Protein AF-A0A925E1J8-F1 (afdb_monomer)

Secondary structure (DSSP, 8-state):
-PPPP--SSEEEEEEE-TTSEEEEEEE-SS-SS---EEEEEEETT--PPEEEEEEES-EEEEE-TTSSEEEEESSTT-SSBSEEEEETTTTEEEE--SSS-BS---PPP-

Solvent-accessible surface area (backbone atoms only — not comparable to full-atom values): 6432 Å² total; per-residue (Å²): 132,68,85,79,89,82,74,95,44,39,77,71,38,72,29,57,25,89,86,51,30,40,36,36,36,34,34,71,79,85,62,98,60,87,57,59,28,35,35,34,38,29,44,68,90,50,71,67,79,43,80,76,46,76,79,41,40,48,3,74,55,41,62,30,76,62,44,54,34,38,38,23,17,74,40,52,83,31,76,52,30,34,42,26,43,34,35,61,89,77,71,45,73,45,71,46,77,72,62,64,62,37,71,78,85,77,79,78,89,132

Structure (mmCIF, N/CA/C/O backbone):
data_AF-A0A925E1J8-F1
#
_entry.id   AF-A0A925E1J8-F1
#
loop_
_atom_site.group_PDB
_atom_site.id
_atom_site.type_symbol
_atom_site.label_atom_id
_atom_site.label_alt_id
_atom_site.label_comp_id
_atom_site.label_asym_id
_atom_site.label_entity_id
_atom_site.label_seq_id
_atom_site.pdbx_PDB_ins_code
_atom_site.Cartn_x
_atom_site.Cartn_y
_atom_site.Cartn_z
_atom_site.occupancy
_atom_site.B_iso_or_equiv
_atom_site.auth_seq_id
_atom_site.auth_comp_id
_atom_site.auth_asym_id
_atom_site.auth_atom_id
_atom_site.pdbx_PDB_model_num
ATOM 1 N N . THR A 1 1 ? -9.612 17.465 22.181 1.00 52.00 1 THR A N 1
ATOM 2 C CA . THR A 1 1 ? -8.680 17.240 21.061 1.00 52.00 1 THR A CA 1
ATOM 3 C C . THR A 1 1 ? -7.831 16.043 21.427 1.00 52.00 1 THR A C 1
ATOM 5 O O . THR A 1 1 ? -7.242 16.047 22.500 1.00 52.00 1 THR A O 1
ATOM 8 N N . GLY A 1 2 ? -7.884 14.966 20.639 1.00 57.50 2 GLY A N 1
ATOM 9 C CA . GLY A 1 2 ? -7.015 13.805 20.861 1.00 57.50 2 GLY A CA 1
ATOM 10 C C . GLY A 1 2 ? -5.543 14.158 20.609 1.00 57.50 2 GLY A C 1
ATOM 11 O O . GLY A 1 2 ? -5.270 15.236 20.071 1.00 57.50 2 GLY A O 1
ATOM 12 N N . PRO A 1 3 ? -4.591 13.297 21.006 1.00 63.00 3 PRO A N 1
ATOM 13 C CA . PRO A 1 3 ? -3.190 13.486 20.644 1.00 63.00 3 PRO A CA 1
ATOM 14 C C . PRO A 1 3 ? -3.037 13.555 19.118 1.00 63.00 3 PRO A C 1
ATOM 16 O O . PRO A 1 3 ? -3.757 12.879 18.384 1.00 63.00 3 PRO A O 1
ATOM 19 N N . ALA A 1 4 ? -2.110 14.391 18.647 1.00 67.19 4 ALA A N 1
ATOM 20 C CA . ALA A 1 4 ? -1.778 14.461 17.230 1.00 67.19 4 ALA A CA 1
ATOM 21 C C . ALA A 1 4 ? -1.117 13.149 16.780 1.00 67.19 4 ALA A C 1
ATOM 23 O O . ALA A 1 4 ? -0.262 12.607 17.484 1.00 67.19 4 ALA A O 1
ATOM 24 N N . LEU A 1 5 ? -1.506 12.658 15.603 1.00 71.31 5 LEU A N 1
ATOM 25 C CA . LEU A 1 5 ? -0.811 11.569 14.930 1.00 71.31 5 LEU A CA 1
ATOM 26 C C . LEU A 1 5 ? 0.582 12.057 14.514 1.00 71.31 5 LEU A C 1
ATOM 28 O O . LEU A 1 5 ? 0.692 12.970 13.697 1.00 71.31 5 LEU A O 1
ATOM 32 N N . THR A 1 6 ? 1.630 11.436 15.052 1.00 78.12 6 THR A N 1
ATOM 33 C CA . THR A 1 6 ? 3.014 11.712 14.652 1.00 78.12 6 THR A CA 1
ATOM 34 C C . THR A 1 6 ? 3.567 10.509 13.904 1.00 78.12 6 THR A C 1
ATOM 36 O O . THR A 1 6 ? 3.753 9.443 14.486 1.00 78.12 6 THR A O 1
ATOM 39 N N . LEU A 1 7 ? 3.836 10.706 12.618 1.00 83.81 7 LEU A N 1
ATOM 40 C CA . LEU A 1 7 ? 4.566 9.777 11.762 1.00 83.81 7 LEU A CA 1
ATOM 41 C C . LEU A 1 7 ? 6.015 10.255 11.610 1.00 83.81 7 LEU A C 1
ATOM 43 O O . LEU A 1 7 ? 6.299 11.448 11.736 1.00 83.81 7 LEU A O 1
ATOM 47 N N . GLY A 1 8 ? 6.940 9.318 11.404 1.00 83.38 8 GLY A N 1
ATOM 48 C CA . GLY A 1 8 ? 8.372 9.610 11.278 1.00 83.38 8 GLY A CA 1
ATOM 49 C C . GLY A 1 8 ? 8.805 9.922 9.843 1.00 83.38 8 GLY A C 1
ATOM 50 O O . GLY A 1 8 ? 9.919 10.402 9.625 1.00 83.38 8 GLY A O 1
ATOM 51 N N . GLY A 1 9 ? 7.945 9.624 8.870 1.00 88.31 9 GLY A N 1
ATOM 52 C CA . GLY A 1 9 ? 8.180 9.776 7.442 1.00 88.31 9 GLY A CA 1
ATOM 53 C C . GLY A 1 9 ? 7.234 10.751 6.739 1.00 88.31 9 GLY A C 1
ATOM 54 O O . GLY A 1 9 ? 6.533 11.555 7.351 1.00 88.31 9 GLY A O 1
ATOM 55 N N . LEU A 1 10 ? 7.250 10.680 5.410 1.00 91.12 10 LEU A N 1
ATOM 56 C CA . LEU A 1 10 ? 6.359 11.409 4.519 1.00 91.12 10 LEU A CA 1
ATOM 57 C C . LEU A 1 10 ? 5.068 10.615 4.362 1.00 91.12 10 LEU A C 1
ATOM 59 O O . LEU A 1 10 ? 5.102 9.435 4.019 1.00 91.12 10 LEU A O 1
ATOM 63 N N . ILE A 1 11 ? 3.936 11.286 4.534 1.00 93.56 11 ILE A N 1
ATOM 64 C CA . ILE A 1 11 ? 2.645 10.739 4.128 1.00 93.56 11 ILE A CA 1
ATOM 65 C C . ILE A 1 11 ? 2.592 10.768 2.601 1.00 93.56 11 ILE A C 1
ATOM 67 O O . ILE A 1 11 ? 2.632 11.843 2.005 1.00 93.56 11 ILE A O 1
ATOM 71 N N . ILE A 1 12 ? 2.547 9.589 1.982 1.00 95.06 12 ILE A N 1
ATOM 72 C CA . ILE A 1 12 ? 2.463 9.449 0.525 1.00 95.06 12 ILE A CA 1
ATOM 73 C C . ILE A 1 12 ? 1.009 9.502 0.068 1.00 95.06 12 ILE A C 1
ATOM 75 O O . ILE A 1 12 ? 0.695 10.191 -0.896 1.00 95.06 12 ILE A O 1
ATOM 79 N N . ASP A 1 13 ? 0.139 8.781 0.772 1.00 96.50 13 ASP A N 1
ATOM 80 C CA . ASP A 1 13 ? -1.296 8.755 0.517 1.00 96.50 13 ASP A CA 1
ATOM 81 C C . ASP A 1 13 ? -2.049 8.383 1.800 1.00 96.50 13 ASP A C 1
ATOM 83 O O . ASP A 1 13 ? -1.479 7.792 2.727 1.00 96.50 13 ASP A O 1
ATOM 87 N N . SER A 1 14 ? -3.331 8.727 1.862 1.00 95.38 14 SER A N 1
ATOM 88 C CA . SER A 1 14 ? -4.206 8.381 2.977 1.00 95.38 14 SER A CA 1
ATOM 89 C C . SER A 1 14 ? -5.653 8.240 2.530 1.00 95.38 14 SER A C 1
ATOM 91 O O . SER A 1 14 ? -6.134 9.069 1.763 1.00 95.38 14 SER A O 1
ATOM 93 N N . GLN A 1 15 ? -6.364 7.257 3.077 1.00 95.38 15 GLN A N 1
ATOM 94 C CA . GLN A 1 15 ? -7.788 7.046 2.820 1.00 95.38 15 GLN A CA 1
ATOM 95 C C . GLN A 1 15 ? -8.545 6.772 4.112 1.00 95.38 15 GLN A C 1
ATOM 97 O O . GLN A 1 15 ? -8.004 6.202 5.064 1.00 95.38 15 GLN A O 1
ATOM 102 N N . THR A 1 16 ? -9.808 7.186 4.137 1.00 93.56 16 THR A N 1
ATOM 103 C CA . THR A 1 16 ? -10.739 6.759 5.181 1.00 93.56 16 THR A CA 1
ATOM 104 C C . THR A 1 16 ? -11.355 5.436 4.762 1.00 93.56 16 THR A C 1
ATOM 106 O O . THR A 1 16 ? -11.882 5.335 3.664 1.00 93.56 16 THR A O 1
ATOM 109 N N . THR A 1 17 ? -11.306 4.433 5.630 1.00 89.06 17 THR A N 1
ATOM 110 C CA . THR A 1 17 ? -11.978 3.154 5.401 1.00 89.06 17 THR A CA 1
ATOM 111 C C . THR A 1 17 ? -13.463 3.259 5.744 1.00 89.06 17 THR A C 1
ATOM 113 O O . THR A 1 17 ? -13.859 4.041 6.615 1.00 89.06 17 THR A O 1
ATOM 116 N N . ASP A 1 18 ? -14.282 2.378 5.171 1.00 83.69 18 ASP A N 1
ATOM 117 C CA . ASP A 1 18 ? -15.716 2.270 5.500 1.00 83.69 18 ASP A CA 1
ATOM 118 C C . ASP A 1 18 ? -15.978 1.985 6.990 1.00 83.69 18 ASP A C 1
ATOM 120 O O . ASP A 1 18 ? -17.041 2.288 7.531 1.00 83.69 18 ASP A O 1
ATOM 124 N N . SER A 1 19 ? -14.988 1.416 7.683 1.00 85.25 19 SER A N 1
ATOM 125 C CA . SER A 1 19 ? -15.017 1.141 9.121 1.00 85.25 19 SER A CA 1
ATOM 126 C C . SER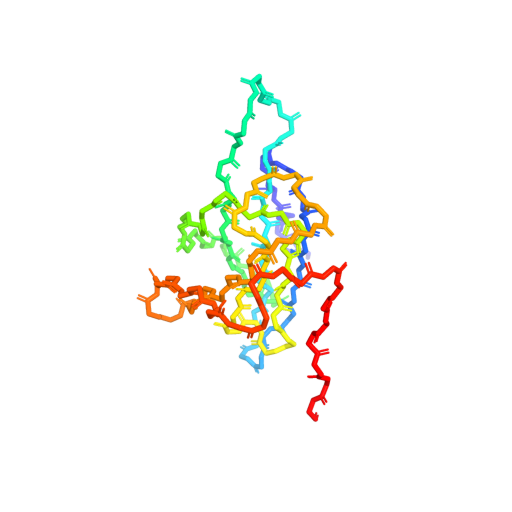 A 1 19 ? -14.660 2.345 10.005 1.00 85.25 19 SER A C 1
ATOM 128 O O . SER A 1 19 ? -14.607 2.206 11.228 1.00 85.25 19 SER A O 1
ATOM 130 N N . GLY A 1 20 ? -14.421 3.525 9.424 1.00 90.06 20 GLY A N 1
ATOM 131 C CA . GLY A 1 20 ? -14.103 4.747 10.167 1.00 90.06 20 GLY A CA 1
ATOM 132 C C . GLY A 1 20 ? -12.654 4.822 10.659 1.00 90.06 20 GLY A C 1
ATOM 133 O O . GLY A 1 20 ? -12.374 5.477 11.670 1.00 90.06 20 GLY A O 1
ATOM 134 N N . LEU A 1 21 ? -11.729 4.150 9.971 1.00 93.12 21 LEU A N 1
ATOM 135 C CA . LEU A 1 21 ? -10.293 4.250 10.222 1.00 93.12 21 LEU A CA 1
ATOM 136 C C . LEU A 1 21 ? -9.652 5.181 9.192 1.00 93.12 21 LEU A C 1
ATOM 138 O O . LEU A 1 21 ? -10.046 5.199 8.032 1.00 93.12 21 LEU A O 1
ATOM 142 N N . LEU A 1 22 ? -8.630 5.922 9.602 1.00 94.06 22 LEU A N 1
ATOM 143 C CA . LEU A 1 22 ? -7.691 6.556 8.689 1.00 94.06 22 LEU A CA 1
ATOM 144 C C . LEU A 1 22 ? -6.559 5.572 8.417 1.00 94.06 22 LEU A C 1
ATOM 146 O O . LEU A 1 22 ? -5.847 5.189 9.345 1.00 94.06 22 LEU A O 1
ATOM 150 N N . ARG A 1 23 ? -6.373 5.197 7.155 1.00 95.69 23 ARG A N 1
ATOM 151 C CA . ARG A 1 23 ? -5.254 4.382 6.688 1.00 95.69 23 ARG A CA 1
ATOM 152 C C . ARG A 1 23 ? -4.251 5.266 5.961 1.00 95.69 23 ARG A C 1
ATOM 154 O O . ARG A 1 23 ? -4.644 6.126 5.178 1.00 95.69 23 ARG A O 1
ATOM 161 N N . VAL A 1 24 ? -2.965 5.077 6.244 1.00 96.12 24 VAL A N 1
ATOM 162 C CA . VAL A 1 24 ? -1.889 5.963 5.782 1.00 96.12 24 VAL A CA 1
ATOM 163 C C . VAL A 1 24 ? -0.732 5.151 5.223 1.00 96.12 24 VAL A C 1
ATOM 165 O O . VAL A 1 24 ? -0.248 4.230 5.882 1.00 96.12 24 VAL A O 1
ATOM 168 N N . ILE A 1 25 ? -0.257 5.534 4.038 1.00 97.06 25 ILE A N 1
ATOM 169 C CA . ILE A 1 25 ? 1.015 5.073 3.487 1.00 97.06 25 ILE A CA 1
ATOM 170 C C . ILE A 1 25 ? 2.109 6.052 3.908 1.00 97.06 25 ILE A C 1
ATOM 172 O O . ILE A 1 25 ? 2.079 7.230 3.552 1.00 97.06 25 ILE A O 1
ATOM 176 N N . GLU A 1 26 ? 3.105 5.550 4.627 1.00 95.50 26 GLU A N 1
ATOM 177 C CA . GLU A 1 26 ? 4.306 6.286 5.003 1.00 95.50 26 GLU A CA 1
ATOM 178 C C . GLU A 1 26 ? 5.486 5.864 4.117 1.00 95.50 26 GLU A C 1
ATOM 180 O O . GLU A 1 26 ? 5.811 4.680 3.994 1.00 95.50 26 GLU A O 1
ATOM 185 N N . GLY A 1 27 ? 6.154 6.852 3.527 1.00 92.56 27 GLY A N 1
ATOM 186 C CA . GLY A 1 27 ? 7.465 6.715 2.903 1.00 92.56 27 GLY A CA 1
ATOM 187 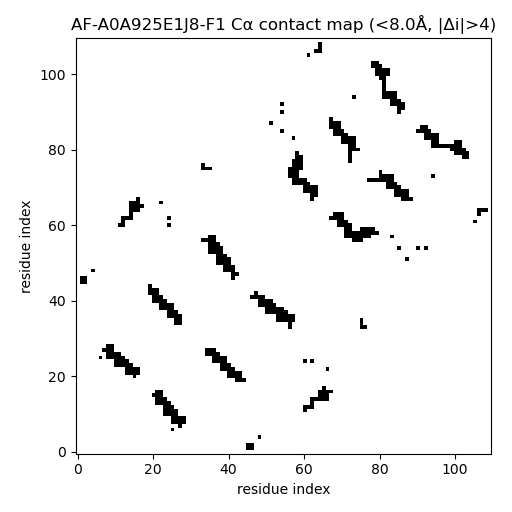C C . GLY A 1 27 ? 8.556 7.347 3.764 1.00 92.56 27 GLY A C 1
ATOM 188 O O . GLY A 1 27 ? 8.308 8.240 4.570 1.00 92.56 27 GLY A O 1
ATOM 189 N N . SER A 1 28 ? 9.802 6.912 3.604 1.00 84.94 28 SER A N 1
ATOM 190 C CA . SER A 1 28 ? 10.923 7.490 4.356 1.00 84.94 28 SER A CA 1
ATOM 191 C C . SER A 1 28 ? 11.414 8.807 3.741 1.00 84.94 28 SER A C 1
ATOM 193 O O . SER A 1 28 ? 11.566 8.906 2.529 1.00 84.94 28 SER A O 1
ATOM 195 N N . VAL A 1 29 ? 11.725 9.801 4.582 1.00 71.12 29 VAL A N 1
ATOM 196 C CA . VAL A 1 29 ? 12.217 11.131 4.154 1.00 71.12 29 VAL A CA 1
ATOM 197 C C . VAL A 1 29 ? 13.743 11.239 4.030 1.00 71.12 29 VAL A C 1
ATOM 199 O O . VAL A 1 29 ? 14.232 12.199 3.449 1.00 71.12 29 VAL A O 1
ATOM 202 N N . ASN A 1 30 ? 14.506 10.268 4.550 1.00 66.44 30 ASN A N 1
ATOM 203 C CA . ASN A 1 30 ? 15.965 10.370 4.708 1.00 66.44 30 ASN A CA 1
ATOM 204 C C . ASN A 1 30 ? 16.708 9.078 4.328 1.00 66.44 30 ASN A C 1
ATOM 206 O O . ASN A 1 30 ? 17.467 8.540 5.134 1.00 66.44 30 ASN A O 1
ATOM 210 N N . THR A 1 31 ? 16.501 8.547 3.121 1.00 63.69 31 THR A N 1
ATOM 211 C CA . THR A 1 31 ? 17.203 7.328 2.686 1.00 63.69 31 THR A CA 1
ATOM 212 C C . THR A 1 31 ? 18.162 7.589 1.534 1.00 63.69 31 THR A C 1
ATOM 214 O O . THR A 1 31 ? 17.795 8.130 0.495 1.00 63.69 31 THR A O 1
ATOM 217 N N . GLN A 1 32 ? 19.415 7.154 1.698 1.00 66.81 32 GLN A N 1
ATOM 218 C CA . GLN A 1 32 ? 20.326 6.963 0.571 1.00 66.81 32 GLN A CA 1
ATOM 219 C C . GLN A 1 32 ? 19.963 5.648 -0.127 1.00 66.81 32 GLN A C 1
ATOM 221 O O . GLN A 1 32 ? 20.572 4.613 0.120 1.00 66.81 32 GLN A O 1
ATOM 226 N N . GLY A 1 33 ? 18.910 5.681 -0.944 1.00 71.94 33 GLY A N 1
ATOM 227 C CA . GLY A 1 33 ? 18.430 4.526 -1.703 1.00 71.94 33 GLY A CA 1
ATOM 228 C C . GLY A 1 33 ? 16.938 4.232 -1.515 1.00 71.94 33 GLY A C 1
ATOM 229 O O . GLY A 1 33 ? 16.255 4.940 -0.766 1.00 71.94 33 GLY A O 1
ATOM 230 N N . PRO A 1 34 ? 16.423 3.204 -2.217 1.00 77.62 34 PRO A N 1
ATOM 231 C CA . PRO A 1 34 ? 15.022 2.815 -2.140 1.00 77.62 34 PRO A CA 1
ATOM 232 C C . PRO A 1 34 ? 14.672 2.386 -0.713 1.00 77.62 34 PRO A C 1
ATOM 234 O O . PRO A 1 34 ? 15.348 1.541 -0.128 1.00 77.62 34 PRO A O 1
ATOM 237 N N . SER A 1 35 ? 13.604 2.965 -0.169 1.00 87.19 35 SER A N 1
ATOM 238 C CA . SER A 1 35 ? 13.058 2.600 1.139 1.00 87.19 35 SER A CA 1
ATOM 239 C C . SER A 1 35 ? 11.729 1.875 0.964 1.00 87.19 35 SER A C 1
ATOM 241 O O . SER A 1 35 ? 10.952 2.268 0.083 1.00 87.19 35 SER A O 1
ATOM 243 N N . PRO A 1 36 ? 11.443 0.830 1.760 1.00 91.81 36 PRO A N 1
ATOM 244 C CA . PRO A 1 36 ? 10.122 0.238 1.754 1.00 91.81 36 PRO A CA 1
ATOM 245 C C . PRO A 1 36 ? 9.093 1.231 2.298 1.00 91.81 36 PRO A C 1
ATOM 247 O O . PRO A 1 36 ? 9.382 2.050 3.172 1.00 91.81 36 PRO A O 1
ATOM 250 N N . LEU A 1 37 ? 7.872 1.118 1.800 1.00 95.31 37 LEU A N 1
ATOM 251 C CA . LEU A 1 37 ? 6.723 1.832 2.326 1.00 95.31 37 LEU A CA 1
ATOM 252 C C . LEU A 1 37 ? 6.121 1.055 3.494 1.00 95.31 37 LEU A C 1
ATOM 254 O O . LEU A 1 37 ? 6.104 -0.182 3.493 1.00 95.31 37 LEU A O 1
ATOM 258 N N . ARG A 1 38 ? 5.590 1.790 4.465 1.00 95.75 38 ARG A N 1
ATOM 259 C CA . ARG A 1 38 ? 4.851 1.245 5.604 1.00 95.75 38 ARG A CA 1
ATOM 260 C C . ARG A 1 38 ? 3.401 1.675 5.555 1.00 95.75 38 ARG A C 1
ATOM 262 O O . ARG A 1 38 ? 3.089 2.770 5.096 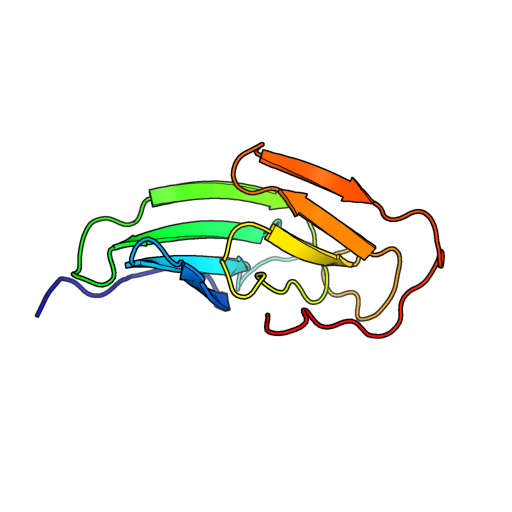1.00 95.75 38 ARG A O 1
ATOM 269 N N . LEU A 1 39 ? 2.532 0.803 6.039 1.00 97.00 39 LEU A N 1
ATOM 270 C CA . LEU A 1 39 ? 1.111 1.063 6.149 1.00 97.00 39 LEU A CA 1
ATOM 271 C C . LEU A 1 39 ? 0.735 1.162 7.622 1.00 97.00 39 LEU A C 1
ATOM 273 O O . LEU A 1 39 ? 1.104 0.305 8.422 1.00 97.00 39 LEU A O 1
ATOM 277 N N . TYR A 1 40 ? -0.022 2.192 7.965 1.00 95.75 40 TYR A N 1
ATOM 278 C CA . TYR A 1 40 ? -0.558 2.376 9.305 1.00 95.75 40 TYR A CA 1
ATOM 279 C C . TYR A 1 40 ? -2.060 2.600 9.256 1.00 95.75 40 TYR A C 1
ATOM 281 O O . TYR A 1 40 ? -2.604 3.019 8.232 1.00 95.75 40 TYR A O 1
ATOM 289 N N . GLU A 1 41 ? -2.719 2.386 10.388 1.00 94.50 41 GLU A N 1
ATOM 290 C CA . GLU A 1 41 ? -4.105 2.788 10.584 1.00 94.50 41 GLU A CA 1
ATOM 291 C C . GLU A 1 41 ? -4.350 3.386 11.968 1.00 94.50 41 GLU A C 1
ATOM 293 O O . GLU A 1 41 ? -3.674 3.063 12.944 1.00 94.50 41 GLU A O 1
ATOM 298 N N . THR A 1 42 ? -5.333 4.273 12.063 1.00 93.12 42 THR A N 1
ATOM 299 C CA . THR A 1 42 ? -5.780 4.841 13.336 1.00 93.12 42 THR A CA 1
ATOM 300 C C . THR A 1 42 ? -7.274 5.169 13.285 1.00 93.12 42 THR A C 1
ATOM 302 O O . THR A 1 42 ? -7.774 5.525 12.218 1.00 93.12 42 THR A O 1
ATOM 305 N N . PRO A 1 43 ? -8.030 5.066 14.393 1.00 92.94 43 PRO A N 1
ATOM 306 C CA . PRO A 1 43 ? -9.437 5.462 14.399 1.00 92.94 43 PRO A CA 1
ATOM 307 C C . PRO A 1 43 ? -9.624 6.959 14.120 1.00 92.94 43 PRO A C 1
ATOM 309 O O . PRO A 1 43 ? -8.965 7.794 14.741 1.00 92.94 43 PRO A O 1
ATOM 312 N N . LEU A 1 44 ? -10.595 7.322 13.273 1.00 88.75 44 LEU A N 1
ATOM 313 C CA . LEU A 1 44 ? -10.925 8.733 13.010 1.00 88.75 44 LEU A CA 1
ATOM 314 C C . LEU A 1 44 ? -11.432 9.478 14.247 1.00 88.75 44 LEU A C 1
ATOM 316 O O . LEU A 1 44 ? -11.218 10.680 14.387 1.00 88.75 44 LEU A O 1
ATOM 320 N N . ALA A 1 45 ? -12.073 8.762 15.172 1.00 86.44 45 ALA A N 1
ATOM 321 C CA . ALA A 1 45 ? -12.496 9.309 16.460 1.00 86.44 45 ALA A CA 1
ATOM 322 C C . ALA A 1 45 ? -11.312 9.676 17.384 1.00 86.44 45 ALA A C 1
ATOM 324 O O . ALA A 1 45 ? -11.518 10.219 18.471 1.00 86.44 45 ALA A O 1
ATOM 325 N N . GLY A 1 46 ? -10.079 9.395 16.954 1.00 79.25 46 GLY A N 1
ATOM 326 C CA . GLY A 1 46 ? -8.870 9.461 17.757 1.00 79.25 46 GLY A CA 1
ATOM 327 C C . GLY A 1 46 ? -8.569 8.116 18.414 1.00 79.25 46 GLY A C 1
ATOM 328 O O . GLY A 1 46 ? -9.463 7.337 18.744 1.00 79.25 46 GLY A O 1
ATOM 329 N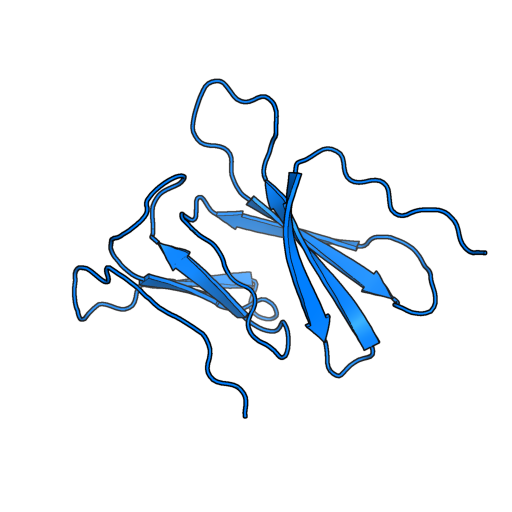 N . GLY A 1 47 ? -7.285 7.831 18.606 1.00 82.19 47 GLY A N 1
ATOM 330 C CA . GLY A 1 47 ? -6.828 6.568 19.168 1.00 82.19 47 GLY A CA 1
ATOM 331 C C . GLY A 1 47 ? -5.343 6.345 18.922 1.00 82.19 47 GLY A C 1
ATOM 332 O O . GLY A 1 47 ? -4.628 7.248 18.490 1.00 82.19 47 GLY A O 1
ATOM 333 N N . GLY A 1 48 ? -4.881 5.134 19.227 1.00 87.19 48 GLY A N 1
ATOM 334 C CA . GLY A 1 48 ? -3.522 4.717 18.902 1.00 87.19 48 GLY A CA 1
ATOM 335 C C . GLY A 1 48 ? -3.318 4.570 17.394 1.00 87.19 48 GLY A C 1
ATOM 336 O O . GLY A 1 48 ? -4.267 4.331 16.644 1.00 87.19 48 GLY A O 1
ATOM 337 N N . LEU A 1 49 ? -2.066 4.713 16.969 1.00 90.12 49 LEU A N 1
ATOM 338 C CA . LEU A 1 49 ? -1.618 4.312 15.643 1.00 90.12 49 LEU A CA 1
ATOM 339 C C . LEU A 1 49 ? -1.249 2.826 15.681 1.00 90.12 49 LEU A C 1
ATOM 341 O O . LEU A 1 49 ? -0.441 2.415 16.516 1.00 90.12 49 LEU A O 1
ATOM 345 N N . THR A 1 50 ? -1.812 2.046 14.769 1.00 93.12 50 THR A N 1
ATOM 346 C CA . THR A 1 50 ? -1.458 0.646 14.544 1.00 93.12 50 THR A CA 1
ATOM 347 C C . THR A 1 50 ? -0.584 0.551 13.301 1.00 93.12 50 THR A C 1
ATOM 349 O O . THR A 1 50 ? -0.911 1.098 12.252 1.00 93.12 50 THR A O 1
ATOM 352 N N . ASP A 1 51 ? 0.534 -0.155 13.423 1.00 94.00 51 ASP A N 1
ATOM 353 C CA . ASP A 1 51 ? 1.414 -0.513 12.313 1.00 94.00 51 ASP A CA 1
ATOM 354 C C . ASP A 1 51 ? 0.902 -1.788 11.633 1.00 94.00 51 ASP A C 1
ATOM 356 O O . ASP A 1 51 ? 0.836 -2.843 12.267 1.00 94.00 51 ASP A O 1
ATOM 360 N N . LEU A 1 52 ? 0.530 -1.684 10.356 1.00 95.12 52 LEU A N 1
ATOM 361 C CA . LEU A 1 52 ? 0.060 -2.802 9.530 1.00 95.12 52 LEU A CA 1
ATOM 362 C C . LEU A 1 52 ? 1.198 -3.484 8.758 1.00 95.12 52 LEU A C 1
ATOM 364 O O . LEU A 1 52 ? 0.976 -4.507 8.112 1.00 95.12 52 LEU A O 1
ATOM 368 N N . GLY A 1 53 ? 2.420 -2.950 8.835 1.00 94.94 53 GLY A N 1
ATOM 369 C CA . GLY A 1 53 ? 3.618 -3.551 8.267 1.00 94.94 53 GLY A CA 1
ATOM 370 C C . GLY A 1 53 ? 4.105 -2.918 6.963 1.00 94.94 53 GLY A C 1
ATOM 371 O O . GLY A 1 53 ? 3.701 -1.830 6.550 1.00 94.94 53 GLY A O 1
ATOM 372 N N . ILE A 1 54 ? 5.061 -3.606 6.335 1.00 95.38 54 ILE A N 1
ATOM 373 C CA . ILE A 1 54 ? 5.746 -3.163 5.116 1.00 95.38 54 ILE A CA 1
ATOM 374 C C . ILE A 1 54 ? 4.978 -3.643 3.882 1.00 95.38 54 ILE A C 1
ATOM 376 O O . ILE A 1 54 ? 4.757 -4.840 3.725 1.00 95.38 54 ILE A O 1
ATOM 380 N N . ILE A 1 55 ? 4.671 -2.723 2.964 1.00 96.06 55 ILE A N 1
ATOM 381 C CA . ILE A 1 55 ? 3.930 -3.005 1.717 1.00 96.06 55 ILE A CA 1
ATOM 382 C C . ILE A 1 55 ? 4.833 -3.064 0.473 1.00 96.06 55 ILE A C 1
ATOM 384 O O . ILE A 1 55 ? 4.362 -3.147 -0.660 1.00 96.06 55 ILE A O 1
ATOM 388 N N . GLY A 1 56 ? 6.152 -3.037 0.684 1.00 92.62 56 GLY A N 1
ATOM 389 C CA . GLY A 1 56 ? 7.170 -3.175 -0.357 1.00 92.62 56 GLY A CA 1
ATOM 390 C C . GLY A 1 56 ? 7.700 -1.848 -0.902 1.00 92.62 56 GLY A C 1
ATOM 391 O O . GLY A 1 56 ? 7.564 -0.793 -0.286 1.00 92.62 56 GLY A O 1
ATOM 392 N N . PHE A 1 57 ? 8.357 -1.917 -2.059 1.00 93.31 57 PHE A N 1
ATOM 393 C CA . PHE A 1 57 ? 9.055 -0.801 -2.704 1.00 93.31 57 PHE A CA 1
ATOM 394 C C . PHE A 1 57 ? 8.246 -0.295 -3.896 1.00 93.31 57 PHE A C 1
ATOM 396 O O . PHE A 1 57 ? 8.634 -0.506 -5.044 1.00 93.31 57 PHE A O 1
ATOM 403 N N . LEU A 1 58 ? 7.097 0.320 -3.627 1.00 94.75 58 LEU A N 1
ATOM 404 C CA . LEU A 1 58 ? 6.189 0.753 -4.686 1.00 94.75 58 LEU A CA 1
ATOM 405 C C . LEU A 1 58 ? 6.526 2.160 -5.196 1.00 94.75 58 LEU A C 1
ATOM 407 O O . LEU A 1 58 ? 6.911 3.046 -4.430 1.00 94.75 58 LEU A O 1
ATOM 411 N N . GLY A 1 59 ? 6.362 2.364 -6.500 1.00 94.38 59 GLY A N 1
ATOM 412 C CA . GLY A 1 59 ? 6.364 3.674 -7.150 1.00 94.38 59 GLY A CA 1
ATOM 413 C C . GLY A 1 59 ? 4.938 4.191 -7.296 1.00 94.38 59 GLY A C 1
ATOM 414 O O . GLY A 1 59 ? 4.055 3.419 -7.657 1.00 94.38 59 GLY A O 1
ATOM 415 N N . GLN A 1 60 ? 4.713 5.476 -7.006 1.00 94.69 60 GLN A N 1
ATOM 416 C CA . GLN A 1 60 ? 3.386 6.116 -7.028 1.00 94.69 60 GLN A CA 1
ATOM 417 C C . GLN A 1 60 ? 2.279 5.272 -6.362 1.00 94.69 60 GLN A C 1
ATOM 419 O O . GLN A 1 60 ? 1.289 4.939 -7.012 1.00 94.69 60 GLN A O 1
ATOM 424 N N . PRO A 1 61 ? 2.449 4.867 -5.092 1.00 96.62 61 PRO A N 1
ATOM 425 C CA . PRO A 1 61 ? 1.450 4.055 -4.418 1.00 96.62 61 PRO A CA 1
ATOM 426 C C . PRO A 1 61 ? 0.155 4.855 -4.191 1.00 96.62 61 PRO A C 1
ATOM 428 O O . PRO A 1 61 ? 0.207 6.041 -3.870 1.00 96.62 61 PRO A O 1
ATOM 431 N N . GLN A 1 62 ? -0.991 4.194 -4.325 1.00 97.38 62 GLN A N 1
ATOM 432 C CA . GLN A 1 62 ? -2.322 4.748 -4.073 1.00 97.38 62 GLN A CA 1
ATOM 433 C C . GLN A 1 62 ? -3.154 3.735 -3.284 1.00 97.38 62 GLN A C 1
ATOM 435 O O . GLN A 1 62 ? -3.276 2.574 -3.696 1.00 97.38 62 GLN A O 1
ATOM 440 N N . LEU A 1 63 ? -3.752 4.170 -2.181 1.00 97.06 63 LEU A N 1
ATOM 441 C CA . LEU A 1 63 ? -4.785 3.417 -1.477 1.00 97.06 63 LEU A CA 1
ATOM 442 C C . LEU A 1 63 ? -6.059 3.359 -2.328 1.00 97.06 63 LEU A C 1
ATOM 444 O O . LEU A 1 63 ? -6.426 4.334 -2.986 1.00 97.06 63 LEU A O 1
ATOM 448 N N . SER A 1 64 ? -6.743 2.216 -2.310 1.00 96.06 64 SER A N 1
ATOM 449 C CA . SER A 1 64 ? -8.106 2.121 -2.834 1.00 96.06 64 SER A CA 1
ATOM 450 C C . SER A 1 64 ? -9.067 2.979 -1.999 1.00 96.06 64 SER A C 1
ATOM 452 O O . SER A 1 64 ? -8.782 3.219 -0.824 1.00 96.06 64 SER A O 1
ATOM 454 N N . PRO A 1 65 ? -10.212 3.423 -2.554 1.00 93.81 65 PRO A N 1
ATOM 455 C CA . PRO A 1 65 ? -11.176 4.260 -1.831 1.00 93.81 65 PRO A CA 1
ATOM 456 C C . PRO A 1 65 ? -11.679 3.645 -0.518 1.00 93.81 65 PRO A C 1
ATOM 458 O O . PRO A 1 65 ? -11.834 4.346 0.471 1.00 93.81 65 PRO A O 1
ATOM 461 N N . ASP A 1 66 ? -11.852 2.321 -0.478 1.00 92.12 66 ASP A N 1
ATOM 462 C CA . ASP A 1 66 ? -12.225 1.563 0.728 1.00 92.12 66 ASP A CA 1
ATOM 463 C C . ASP A 1 66 ? -11.034 1.289 1.678 1.00 92.12 66 ASP A C 1
ATOM 465 O O . ASP A 1 66 ? -11.183 0.734 2.770 1.00 92.12 66 ASP A O 1
ATOM 469 N N . GLY A 1 67 ? -9.823 1.646 1.245 1.00 93.31 67 GLY A N 1
ATOM 470 C CA . GLY A 1 67 ? -8.548 1.425 1.912 1.00 93.31 67 GLY A CA 1
ATOM 471 C C . GLY A 1 67 ? -8.053 -0.023 1.922 1.00 93.31 67 GLY A C 1
ATOM 472 O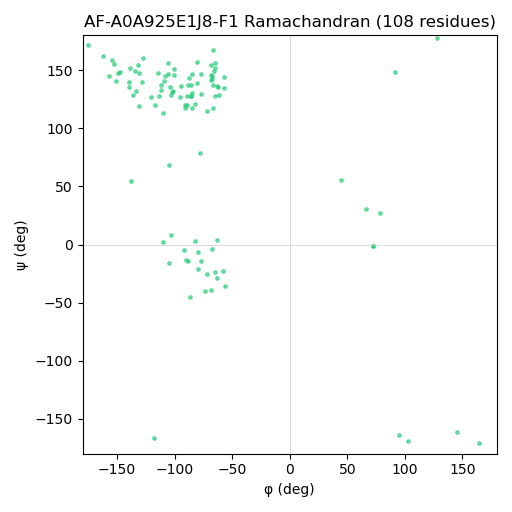 O . GLY A 1 67 ? -6.989 -0.270 2.487 1.00 93.31 67 GLY A O 1
ATOM 473 N N . ASN A 1 68 ? -8.774 -0.999 1.365 1.00 94.19 68 ASN A N 1
ATOM 474 C CA . ASN A 1 68 ? -8.435 -2.425 1.495 1.00 94.19 68 ASN A CA 1
ATOM 475 C C . ASN A 1 68 ? -7.277 -2.882 0.601 1.00 94.19 68 ASN A C 1
ATOM 477 O O . ASN A 1 68 ? -6.706 -3.954 0.825 1.00 94.19 68 ASN A O 1
ATOM 481 N N . PHE A 1 69 ? -6.899 -2.067 -0.380 1.00 96.56 69 PHE A N 1
ATOM 482 C CA . PHE A 1 69 ? -5.822 -2.355 -1.308 1.00 96.56 69 PHE A CA 1
ATOM 483 C C . PHE A 1 69 ? -4.871 -1.171 -1.446 1.00 96.56 69 PHE A C 1
ATOM 485 O O . PHE A 1 69 ? -5.251 -0.012 -1.292 1.00 96.56 69 PHE A O 1
ATOM 492 N N . VAL A 1 70 ? -3.625 -1.468 -1.806 1.00 97.88 70 VAL A N 1
ATOM 493 C CA . VAL A 1 70 ? -2.672 -0.473 -2.305 1.00 97.88 70 VAL A CA 1
ATOM 494 C C . VAL A 1 70 ? -2.239 -0.885 -3.701 1.00 97.88 70 VAL A C 1
ATOM 496 O O . VAL A 1 70 ? -1.787 -2.010 -3.897 1.00 97.88 70 VAL A O 1
ATOM 499 N N . ALA A 1 71 ? -2.357 0.017 -4.667 1.00 97.75 71 ALA A N 1
ATOM 500 C CA . ALA A 1 71 ? -1.805 -0.169 -6.002 1.00 97.75 71 ALA A CA 1
ATOM 501 C C . ALA A 1 71 ? -0.558 0.697 -6.183 1.00 97.75 71 ALA A C 1
ATOM 503 O O . ALA A 1 71 ? -0.479 1.786 -5.630 1.00 97.75 71 ALA A O 1
ATOM 504 N N . GLY A 1 72 ? 0.417 0.227 -6.951 1.00 97.31 72 GLY A N 1
ATOM 505 C CA . GLY A 1 72 ? 1.609 0.999 -7.293 1.00 97.31 72 GLY A CA 1
ATOM 506 C C . GLY A 1 72 ? 2.493 0.255 -8.283 1.00 97.31 72 GLY A C 1
ATOM 507 O O . GLY A 1 72 ? 2.270 -0.917 -8.577 1.00 97.31 72 GLY A O 1
ATOM 508 N N . TYR A 1 73 ? 3.513 0.917 -8.807 1.00 96.56 73 TYR A N 1
ATOM 509 C CA . TYR A 1 73 ? 4.487 0.282 -9.690 1.00 96.56 73 TYR A CA 1
ATOM 510 C C . TYR A 1 73 ? 5.479 -0.564 -8.891 1.00 96.56 73 TYR A C 1
ATOM 512 O O . TYR A 1 73 ? 5.859 -0.188 -7.787 1.00 96.56 73 TYR A O 1
ATOM 520 N N . ALA A 1 74 ? 5.957 -1.672 -9.461 1.00 93.62 74 ALA A N 1
ATOM 521 C CA . ALA A 1 74 ? 6.839 -2.648 -8.800 1.00 93.62 74 ALA A CA 1
ATOM 522 C C . ALA A 1 74 ? 8.231 -2.132 -8.352 1.00 93.62 74 ALA A C 1
ATOM 524 O O . ALA A 1 74 ? 9.050 -2.921 -7.883 1.00 93.62 74 ALA A O 1
ATOM 525 N N . GLN A 1 75 ? 8.525 -0.838 -8.510 1.00 90.06 75 GLN A N 1
ATOM 526 C CA . GLN A 1 75 ? 9.807 -0.231 -8.164 1.00 90.06 75 GLN A CA 1
ATOM 527 C C . GLN A 1 75 ? 9.623 1.141 -7.503 1.00 90.06 75 GLN A C 1
ATOM 529 O O . GLN A 1 75 ? 8.896 1.995 -8.007 1.00 90.06 75 GLN A O 1
ATOM 534 N N . SER A 1 76 ? 10.364 1.384 -6.416 1.00 86.75 76 SER A N 1
ATOM 535 C CA . SER A 1 76 ? 10.373 2.663 -5.696 1.00 86.75 76 SER A CA 1
ATOM 536 C C . SER A 1 76 ? 10.765 3.824 -6.616 1.00 86.75 76 SER A C 1
ATOM 538 O O . SER A 1 76 ? 11.715 3.725 -7.395 1.00 86.75 76 SER A O 1
ATOM 540 N N . GLY A 1 77 ? 10.013 4.924 -6.532 1.00 84.44 77 GLY A N 1
ATOM 541 C CA . GLY A 1 77 ? 10.225 6.125 -7.345 1.00 84.44 77 GLY A CA 1
ATOM 542 C C . GLY A 1 77 ? 9.841 5.989 -8.823 1.00 84.44 77 GLY A C 1
ATOM 543 O O . GLY A 1 77 ? 9.952 6.967 -9.560 1.00 84.44 77 GLY A O 1
ATOM 544 N N . ALA A 1 78 ? 9.376 4.818 -9.271 1.00 89.12 78 ALA A N 1
ATOM 545 C CA . ALA A 1 78 ? 8.907 4.647 -10.639 1.00 89.12 78 ALA A CA 1
ATOM 546 C C . ALA A 1 78 ? 7.608 5.430 -10.884 1.00 89.12 78 ALA A C 1
ATOM 548 O O . ALA A 1 78 ? 6.755 5.541 -10.005 1.00 89.12 78 ALA A O 1
ATOM 549 N N . ASN A 1 79 ? 7.462 5.943 -12.104 1.00 94.00 79 ASN A N 1
ATOM 550 C CA . ASN A 1 79 ? 6.260 6.603 -12.623 1.00 94.00 79 ASN A CA 1
ATOM 551 C C . ASN A 1 79 ? 5.546 5.767 -13.703 1.00 94.00 79 ASN A C 1
ATOM 553 O O . ASN A 1 79 ? 4.583 6.227 -14.303 1.00 94.00 79 ASN A O 1
ATOM 557 N N . SER A 1 80 ? 6.054 4.568 -13.986 1.00 95.56 80 SER A N 1
ATOM 558 C CA . SER A 1 80 ? 5.469 3.577 -14.886 1.00 95.56 80 SER A CA 1
ATOM 559 C C . SER A 1 80 ? 6.083 2.203 -14.602 1.00 95.56 80 SER A C 1
ATOM 561 O O . SER A 1 80 ? 7.147 2.108 -13.985 1.00 95.56 80 SER A O 1
ATOM 563 N N . GLY A 1 81 ? 5.436 1.130 -15.050 1.00 95.31 81 GLY A N 1
ATOM 564 C CA . GLY A 1 81 ? 5.957 -0.231 -14.929 1.00 95.31 81 GLY A CA 1
ATOM 565 C C . GLY A 1 81 ? 4.863 -1.263 -14.709 1.00 95.31 81 GLY A C 1
ATOM 566 O O . GLY A 1 81 ? 3.690 -1.019 -14.981 1.00 95.31 81 GLY A O 1
ATOM 567 N N . THR A 1 82 ? 5.245 -2.438 -14.220 1.00 96.06 82 THR A N 1
ATOM 568 C CA . THR A 1 82 ? 4.285 -3.463 -13.805 1.00 96.06 82 THR A CA 1
ATOM 569 C C . THR A 1 82 ? 3.471 -2.963 -12.618 1.00 96.06 82 THR A C 1
ATOM 571 O O . THR A 1 82 ? 4.043 -2.526 -11.616 1.00 96.06 82 THR A O 1
ATOM 574 N N . LEU A 1 83 ? 2.145 -3.040 -12.734 1.00 97.12 83 LEU A N 1
ATOM 575 C CA . LEU A 1 83 ? 1.245 -2.682 -11.649 1.00 97.12 83 LEU A CA 1
ATOM 576 C C . LEU A 1 83 ? 1.218 -3.804 -10.610 1.00 97.12 83 LEU A C 1
ATOM 578 O O . LEU A 1 83 ? 1.023 -4.975 -10.941 1.00 97.12 83 LEU A O 1
ATOM 582 N N . VAL A 1 84 ? 1.404 -3.435 -9.354 1.00 97.38 84 VAL A N 1
ATOM 583 C CA . VAL A 1 84 ? 1.327 -4.306 -8.186 1.00 97.38 84 VAL A CA 1
ATOM 584 C C . VAL A 1 84 ? 0.111 -3.897 -7.374 1.00 97.38 84 VAL A C 1
ATOM 586 O O . VAL A 1 84 ? -0.127 -2.709 -7.183 1.00 97.38 84 VAL A O 1
ATOM 589 N N . ILE A 1 85 ? -0.643 -4.882 -6.893 1.00 97.56 85 ILE A N 1
ATOM 590 C CA . ILE A 1 85 ? -1.734 -4.696 -5.938 1.00 97.56 85 ILE A CA 1
ATOM 591 C C . ILE A 1 85 ? -1.381 -5.446 -4.657 1.00 97.56 85 ILE A C 1
ATOM 593 O O . ILE A 1 85 ? -1.190 -6.662 -4.688 1.00 97.56 85 ILE A O 1
ATOM 597 N N . TYR A 1 86 ? -1.297 -4.719 -3.551 1.00 98.19 86 TYR A N 1
ATOM 598 C CA . TYR A 1 86 ? -1.168 -5.236 -2.196 1.00 98.19 86 TYR A CA 1
ATOM 599 C C . TYR A 1 86 ? -2.552 -5.328 -1.549 1.00 98.19 86 TYR A C 1
ATOM 601 O O . TYR A 1 86 ? -3.293 -4.349 -1.541 1.00 98.19 86 TYR A O 1
ATOM 609 N N . ASP A 1 87 ? -2.895 -6.500 -1.027 1.00 97.38 87 ASP A N 1
ATOM 610 C CA . ASP A 1 87 ? -4.090 -6.763 -0.229 1.00 97.38 87 ASP A CA 1
ATOM 611 C C . ASP A 1 87 ? -3.756 -6.547 1.250 1.00 97.38 87 ASP A C 1
ATOM 613 O O . ASP A 1 87 ? -2.891 -7.232 1.806 1.00 97.38 87 ASP A O 1
ATOM 617 N N . VAL A 1 88 ? -4.429 -5.579 1.876 1.00 95.44 88 VAL A N 1
ATOM 618 C CA . VAL A 1 88 ? -4.147 -5.169 3.255 1.00 95.44 88 VAL A CA 1
ATOM 619 C C . VAL A 1 88 ? -4.528 -6.252 4.258 1.00 95.44 88 VAL A C 1
ATOM 621 O O . VAL A 1 88 ? -3.786 -6.481 5.210 1.00 95.44 88 VAL A O 1
ATOM 624 N N . ALA A 1 89 ? -5.649 -6.939 4.042 1.00 93.81 89 ALA A N 1
ATOM 625 C CA . ALA A 1 89 ? -6.126 -7.968 4.957 1.00 93.81 89 ALA A CA 1
ATOM 626 C C . ALA A 1 89 ? -5.275 -9.241 4.859 1.00 93.81 89 ALA A C 1
ATOM 628 O O . ALA A 1 89 ? -4.961 -9.861 5.874 1.00 93.81 89 ALA A O 1
ATOM 629 N N . ALA A 1 90 ? -4.888 -9.623 3.640 1.00 95.69 90 ALA A N 1
ATOM 630 C CA . ALA A 1 90 ? -4.054 -10.796 3.409 1.00 95.69 90 ALA A CA 1
ATOM 631 C C . ALA A 1 90 ? -2.564 -10.538 3.680 1.00 95.69 90 ALA A C 1
ATOM 633 O O . ALA A 1 90 ? -1.807 -11.490 3.862 1.00 95.69 90 ALA A O 1
ATOM 634 N N . GLY A 1 91 ? -2.123 -9.278 3.664 1.00 96.19 91 GLY A N 1
ATOM 635 C CA . GLY A 1 91 ? -0.715 -8.914 3.801 1.00 96.19 91 GLY A CA 1
ATOM 636 C C . GLY A 1 91 ? 0.146 -9.386 2.626 1.00 96.19 91 GLY A C 1
ATOM 637 O O . GLY A 1 91 ? 1.312 -9.738 2.806 1.00 96.19 91 GLY A O 1
ATOM 638 N N . THR A 1 92 ? -0.431 -9.472 1.422 1.00 96.81 92 THR A N 1
ATOM 639 C CA . THR A 1 92 ? 0.246 -10.036 0.243 1.00 96.81 92 THR A CA 1
ATOM 640 C C . THR A 1 92 ? 0.134 -9.130 -0.971 1.00 96.81 92 THR A C 1
ATOM 642 O O . THR A 1 92 ? -0.864 -8.444 -1.163 1.00 96.81 92 THR A O 1
ATOM 645 N N . ALA A 1 93 ? 1.163 -9.149 -1.821 1.00 96.94 93 ALA A N 1
ATOM 646 C CA . ALA A 1 93 ? 1.193 -8.418 -3.081 1.00 96.94 93 ALA A CA 1
ATOM 647 C C . ALA A 1 93 ? 1.085 -9.361 -4.280 1.00 96.94 93 ALA A C 1
ATOM 649 O O . ALA 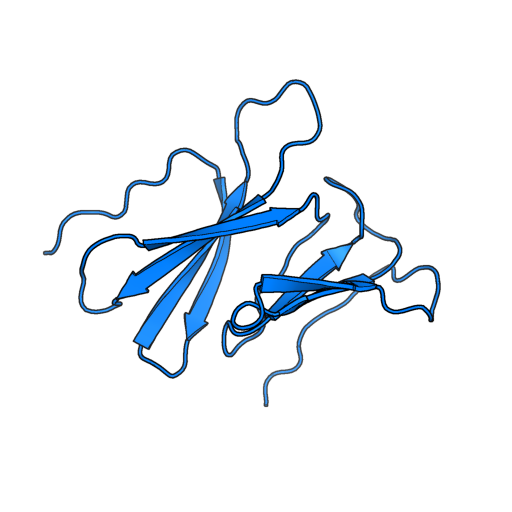A 1 93 ? 1.670 -10.446 -4.294 1.00 96.94 93 ALA A O 1
ATOM 650 N N . ARG A 1 94 ? 0.407 -8.904 -5.333 1.00 96.31 94 ARG A N 1
ATOM 651 C CA . ARG A 1 94 ? 0.376 -9.556 -6.644 1.00 96.31 94 ARG A CA 1
ATOM 652 C C . ARG A 1 94 ? 0.714 -8.565 -7.747 1.00 96.31 94 ARG A C 1
ATOM 654 O O . ARG A 1 94 ? 0.253 -7.430 -7.726 1.00 96.31 94 ARG A O 1
ATOM 661 N N . SER A 1 95 ? 1.484 -9.013 -8.731 1.00 96.12 95 SER A N 1
ATOM 662 C CA . SER A 1 95 ? 1.723 -8.249 -9.958 1.00 96.12 95 SER A CA 1
ATOM 663 C C . SER A 1 95 ? 0.644 -8.563 -10.987 1.00 96.12 95 SER A C 1
ATOM 665 O O . SER A 1 95 ? 0.288 -9.726 -11.181 1.00 96.12 95 SER A O 1
ATOM 667 N N . LEU A 1 96 ? 0.141 -7.541 -11.671 1.00 93.25 96 LEU A N 1
ATOM 668 C CA . LEU A 1 96 ? -0.702 -7.723 -12.843 1.00 93.25 96 LEU A CA 1
ATOM 669 C C . LEU A 1 96 ? 0.194 -7.973 -14.054 1.00 93.25 96 LEU A C 1
ATOM 671 O O . LEU A 1 96 ? 1.041 -7.152 -14.392 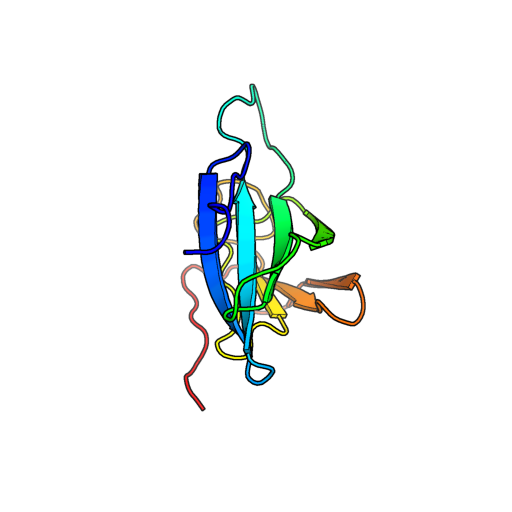1.00 93.25 96 LEU A O 1
ATOM 675 N N . ALA A 1 97 ? 0.020 -9.125 -14.698 1.00 85.06 97 ALA A N 1
ATOM 676 C CA . ALA A 1 97 ? 0.906 -9.554 -15.777 1.00 85.06 97 ALA A CA 1
ATOM 677 C C . ALA A 1 97 ? 0.726 -8.752 -17.078 1.00 85.06 97 ALA A C 1
ATOM 679 O O . ALA A 1 97 ? 1.656 -8.687 -17.880 1.00 85.06 97 ALA A O 1
ATOM 680 N N . LEU A 1 98 ? -0.459 -8.170 -17.311 1.00 88.56 98 LEU A N 1
ATOM 681 C CA . LEU A 1 98 ? -0.778 -7.430 -18.530 1.00 88.56 98 LEU A CA 1
ATOM 682 C C . LEU A 1 98 ? -1.599 -6.159 -18.227 1.00 88.56 98 LEU A C 1
ATOM 684 O O . LEU A 1 98 ? -2.529 -6.231 -17.423 1.00 88.56 98 LEU A O 1
ATOM 688 N N . PRO A 1 99 ? -1.308 -5.031 -18.906 1.00 89.88 99 PRO A N 1
ATOM 689 C CA . PRO A 1 99 ? -0.147 -4.834 -19.780 1.00 89.88 99 PRO A CA 1
ATOM 690 C C . PRO A 1 99 ? 1.168 -4.895 -18.972 1.00 89.88 99 PRO A C 1
ATOM 692 O O . P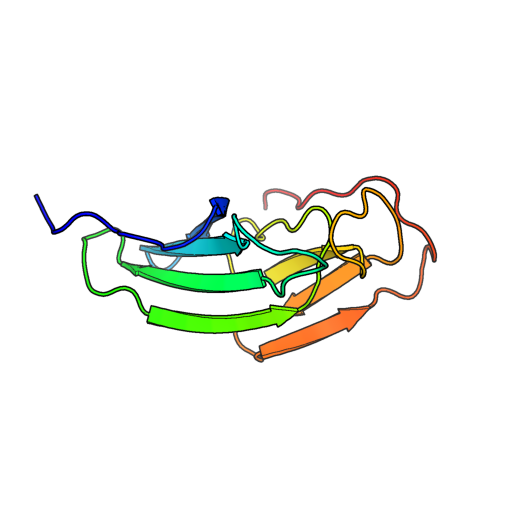RO A 1 99 ? 1.168 -4.577 -17.784 1.00 89.88 99 PRO A O 1
ATOM 695 N N . PRO A 1 100 ? 2.296 -5.307 -19.584 1.00 88.25 100 PRO A N 1
ATOM 696 C CA . PRO A 1 100 ? 3.564 -5.458 -18.858 1.00 88.25 100 PRO A CA 1
ATOM 697 C C . PRO A 1 100 ? 4.096 -4.116 -18.329 1.00 88.25 100 PRO A C 1
ATOM 699 O O . PRO A 1 100 ? 4.858 -4.073 -17.363 1.00 88.25 100 PRO A O 1
ATOM 702 N N . THR A 1 101 ? 3.674 -3.015 -18.956 1.00 95.06 101 THR A N 1
ATOM 703 C CA . THR A 1 101 ? 3.962 -1.646 -18.540 1.00 95.06 101 THR A CA 1
ATOM 704 C C . THR A 1 101 ? 2.668 -0.847 -18.528 1.00 95.06 101 THR A C 1
ATOM 706 O O . THR A 1 101 ? 2.011 -0.687 -19.554 1.00 95.06 101 THR A O 1
ATOM 709 N N . VAL A 1 102 ? 2.328 -0.346 -17.349 1.00 96.00 102 VAL A N 1
ATOM 710 C CA . VAL A 1 102 ? 1.282 0.638 -17.093 1.00 96.00 102 VAL A CA 1
ATOM 711 C C . VAL A 1 102 ? 1.973 1.983 -16.899 1.00 96.00 102 VAL A C 1
ATOM 713 O O . VAL A 1 102 ? 2.969 2.065 -16.182 1.00 96.00 102 VAL A O 1
ATOM 716 N N . THR A 1 103 ? 1.487 3.024 -17.565 1.00 95.69 103 THR A N 1
ATOM 717 C CA . THR A 1 103 ? 2.042 4.386 -17.460 1.00 95.69 103 THR A CA 1
ATOM 718 C C . THR A 1 103 ? 1.182 5.318 -16.622 1.00 95.69 103 THR A C 1
ATOM 720 O O . THR A 1 103 ? 1.640 6.392 -16.255 1.00 95.69 103 THR A O 1
ATOM 723 N N . ASP A 1 104 ? -0.065 4.930 -16.369 1.00 94.69 104 ASP A N 1
ATOM 724 C CA . ASP A 1 104 ? -0.992 5.657 -15.517 1.00 94.69 104 ASP A CA 1
ATOM 725 C C . ASP A 1 104 ? -2.063 4.694 -14.999 1.00 94.69 104 ASP A C 1
ATOM 727 O O . ASP A 1 104 ? -2.465 3.761 -15.705 1.00 94.69 104 ASP A O 1
ATOM 731 N N . PHE A 1 105 ? -2.519 4.910 -13.772 1.00 95.19 105 PHE A N 1
ATOM 732 C CA . PHE A 1 105 ? -3.619 4.167 -13.180 1.00 95.19 105 PHE A CA 1
ATOM 733 C C . PHE A 1 105 ? -4.335 5.018 -12.134 1.00 95.19 105 PHE A C 1
ATOM 735 O O . PHE A 1 105 ? -3.767 5.919 -11.518 1.00 95.19 105 PHE A O 1
ATOM 742 N N . LYS A 1 106 ? -5.603 4.683 -11.917 1.00 95.38 106 LYS A N 1
ATOM 743 C CA . LYS A 1 106 ? -6.405 5.217 -10.824 1.00 95.38 106 LYS A CA 1
ATOM 744 C C . LYS A 1 106 ? -7.389 4.162 -10.361 1.00 95.38 106 LYS A C 1
ATOM 746 O O . LYS A 1 106 ? -7.878 3.370 -11.173 1.00 95.38 106 LYS A O 1
ATOM 751 N N . TRP A 1 107 ? -7.716 4.189 -9.081 1.00 94.94 107 TRP A N 1
ATOM 752 C CA . TRP A 1 107 ? -8.897 3.498 -8.591 1.00 94.94 107 TRP A CA 1
ATOM 753 C C . TRP A 1 107 ? -10.163 4.170 -9.140 1.00 94.94 107 TRP A C 1
ATOM 755 O O . TRP A 1 107 ? -10.199 5.385 -9.345 1.00 94.94 107 TRP A O 1
ATOM 765 N N . SER A 1 108 ? -11.196 3.381 -9.427 1.00 90.81 108 SER A N 1
ATOM 766 C CA . SER A 1 108 ? -12.533 3.917 -9.681 1.00 90.81 108 SER A CA 1
ATOM 767 C C . SER A 1 108 ? -13.262 4.094 -8.356 1.00 90.81 108 SER A C 1
ATOM 769 O O . SER A 1 108 ? -13.239 3.185 -7.529 1.00 90.81 108 SER A O 1
ATOM 771 N N . GLU A 1 109 ? -13.957 5.215 -8.197 1.00 77.38 109 GLU A N 1
ATOM 772 C CA . GLU A 1 109 ? -15.020 5.345 -7.199 1.00 77.38 109 GLU A CA 1
ATOM 773 C C . GLU A 1 109 ? -16.130 4.333 -7.540 1.00 77.38 109 GLU A C 1
ATOM 775 O O . GLU A 1 109 ? -16.472 4.176 -8.720 1.00 77.38 109 GLU A O 1
ATOM 780 N N . SER A 1 110 ? -16.653 3.624 -6.539 1.00 56.72 110 SER A N 1
ATOM 781 C CA . SER A 1 110 ? -17.838 2.763 -6.675 1.00 56.72 110 SER A CA 1
ATOM 782 C C . SER A 1 110 ? -19.114 3.522 -6.354 1.00 56.72 110 SER A C 1
ATOM 784 O O . SER A 1 110 ? -19.103 4.209 -5.309 1.00 56.72 110 SER A O 1
#

Mean predicted aligned error: 4.64 Å

Nearest PDB structures (foldseek):
  3pe7-assembly1_A  TM=6.612E-01  e=2.345E-03  Yersinia enterocolitica subsp. enterocolitica 8081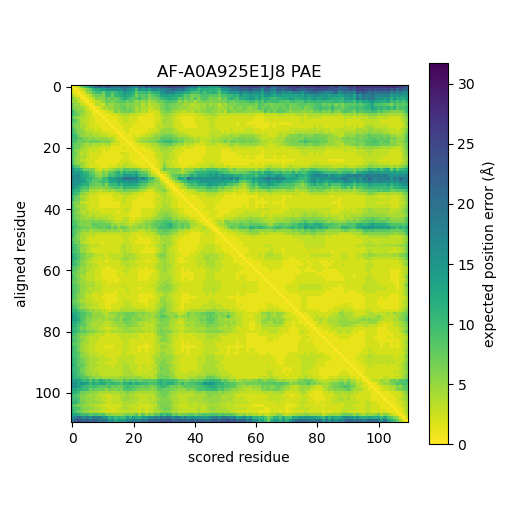
  2gop-assembly1_B  TM=5.752E-01  e=3.672E-03  Pyrococcus furiosus
  8wt1-assembly1_H  TM=5.660E-01  e=4.837E-02  Geobacillus stearothermophilus ATCC 12980
  7zp7-assembly1_A  TM=5.491E-01  e=3.865E-02  synthetic construct
  2iav-assembly1_A  TM=5.485E-01  e=9.477E-02  Loligo vulgaris

Sequence (110 aa):
TGPALTLGGLIIDSQTTDSGLLRVIEGSVNTQGPSPLRLYETPLAGGGLTDLGIIGFLGQPQLSPDGNFVAGYAQSGANSGTLVIYDVAAGTARSLALPPTVTDFKWSES

pLDDT: mean 89.81, std 9.87, range [52.0, 98.19]

Foldseek 3Di:
DADDDDDQADFLEWEQAPVQKIKTWGDHPDDPDQDFIWIWIAHNVYDDIGTLGTPGRFASWYAANNRQKIWGANHHNDQKAWIKIAGSVVRDIDTDPPPRMDNDDDHDDD

Radius of gyration: 14.09 Å; Cα contacts (8 Å, |Δi|>4): 249; chains: 1; bounding box: 38×28×41 Å